Protein AF-A0AAD2AF13-F1 (afdb_monomer_lite)

Foldseek 3Di:
DDPVPVPPDDPDDDPPVVVVVVLVVQLVVVLVVLLVVQQCQVVVCVVPVCSLLVLLLVVLVCCVVVSDAPLSVLVSNQCHHVHRNVCLQVLSLLNSPLSSLVNCCVPPNDVVSVVSVVPNPDDLVSSHRPPDPDDGSNNVPD

pLDDT: mean 87.23, std 13.78, range [44.34, 98.5]

Radius of gyration: 20.54 Å; chains: 1; bounding box: 42×76×38 Å

InterPro domains:
  IPR016024 Armadillo-type fold [SSF48371] (34-134)

Structure (mmCIF, N/CA/C/O backbone):
data_AF-A0AAD2AF13-F1
#
_entry.id   AF-A0AAD2AF13-F1
#
loop_
_atom_site.group_PDB
_atom_site.id
_atom_site.type_symbol
_atom_site.label_atom_id
_atom_site.label_alt_id
_atom_site.label_comp_id
_atom_site.label_asym_id
_atom_site.label_entity_id
_atom_site.label_seq_id
_atom_site.pdbx_PDB_ins_code
_atom_site.Cartn_x
_atom_site.Cartn_y
_atom_site.Cartn_z
_atom_site.occupancy
_atom_site.B_iso_or_equiv
_atom_site.auth_seq_id
_atom_site.auth_comp_id
_atom_site.auth_asym_id
_atom_site.auth_atom_id
_atom_site.pdbx_PDB_model_num
ATOM 1 N N . MET A 1 1 ? -19.837 57.941 22.546 1.00 44.34 1 MET A N 1
ATOM 2 C CA . MET A 1 1 ? -19.858 56.518 22.159 1.00 44.34 1 MET A CA 1
ATOM 3 C C . MET A 1 1 ? -20.993 56.364 21.163 1.00 44.34 1 MET A C 1
ATOM 5 O O . MET A 1 1 ? -22.145 56.476 21.556 1.00 44.34 1 MET A O 1
ATOM 9 N N . THR A 1 2 ? -20.678 56.347 19.870 1.00 46.25 2 THR A N 1
ATOM 10 C CA . THR A 1 2 ? -21.664 56.420 18.782 1.00 46.25 2 THR A CA 1
ATOM 11 C C . THR A 1 2 ? -22.098 55.019 18.356 1.00 46.25 2 THR A C 1
ATOM 13 O O . THR A 1 2 ? -21.292 54.096 18.320 1.00 46.25 2 THR A O 1
ATOM 16 N N . GLU A 1 3 ? -23.371 54.882 17.983 1.00 47.09 3 GLU A N 1
ATOM 17 C CA . GLU A 1 3 ? -24.066 53.662 17.526 1.00 47.09 3 GLU A CA 1
ATOM 18 C C . GLU A 1 3 ? -23.383 52.895 16.364 1.00 47.09 3 GLU A C 1
ATOM 20 O O . GLU A 1 3 ? -23.856 51.839 15.963 1.00 47.09 3 GLU A O 1
ATOM 25 N N . ARG A 1 4 ? -22.272 53.398 15.805 1.00 52.06 4 ARG A N 1
ATOM 26 C CA . ARG A 1 4 ? -21.591 52.850 14.616 1.00 52.06 4 ARG A CA 1
ATOM 27 C C . ARG A 1 4 ? -20.555 51.759 14.907 1.00 52.06 4 ARG A C 1
ATOM 29 O O . ARG A 1 4 ? -19.961 51.229 13.972 1.00 52.06 4 ARG A O 1
ATOM 36 N N . GLU A 1 5 ? -20.328 51.412 16.171 1.00 49.75 5 GLU A N 1
ATOM 37 C CA . GLU A 1 5 ? -19.350 50.379 16.556 1.00 49.75 5 GLU A CA 1
ATOM 38 C C . GLU A 1 5 ? -19.989 49.046 16.982 1.00 49.75 5 GLU A C 1
ATOM 40 O O . GLU A 1 5 ? -19.270 48.086 17.241 1.00 49.75 5 GLU A O 1
ATOM 45 N N . ARG A 1 6 ? -21.327 48.931 16.981 1.00 47.84 6 ARG A N 1
ATOM 46 C CA . ARG A 1 6 ? -22.036 47.687 17.348 1.00 47.84 6 ARG A CA 1
ATOM 47 C C . ARG A 1 6 ? -22.306 46.707 16.200 1.00 47.84 6 ARG A C 1
ATOM 49 O O . ARG A 1 6 ? -22.845 45.639 16.455 1.00 47.84 6 ARG A O 1
ATOM 56 N N . GLU A 1 7 ? -21.905 47.010 14.966 1.00 50.47 7 GLU A N 1
ATOM 57 C CA . GLU A 1 7 ? -22.132 46.112 13.814 1.00 50.47 7 GLU A CA 1
ATOM 58 C C . GLU A 1 7 ? -20.888 45.329 13.365 1.00 50.47 7 GLU A C 1
ATOM 60 O O . GLU A 1 7 ? -20.943 44.588 12.386 1.00 50.47 7 GLU A O 1
ATOM 65 N N . ARG A 1 8 ? -19.751 45.440 14.070 1.00 53.75 8 ARG A N 1
ATOM 66 C CA . ARG A 1 8 ? -18.481 44.824 13.638 1.00 53.75 8 ARG A CA 1
ATOM 67 C C . ARG A 1 8 ? -18.039 43.591 14.428 1.00 53.75 8 ARG A C 1
ATOM 69 O O . ARG A 1 8 ? -16.852 43.281 14.474 1.00 53.75 8 ARG A O 1
ATOM 76 N N . SER A 1 9 ? -18.983 42.864 15.014 1.00 51.88 9 SER A N 1
ATOM 77 C CA . SER A 1 9 ? -18.717 41.556 15.626 1.00 51.88 9 SER A CA 1
ATOM 78 C C . SER A 1 9 ? -19.924 40.640 15.457 1.00 51.88 9 SER A C 1
ATOM 80 O O . SER A 1 9 ? -20.592 40.270 16.414 1.00 51.88 9 SER A O 1
ATOM 82 N N . VAL A 1 10 ? -20.230 40.301 14.207 1.00 54.97 10 VAL A N 1
ATOM 83 C CA . VAL A 1 10 ? -20.921 39.044 13.920 1.00 54.97 10 VAL A CA 1
ATOM 84 C C . VAL A 1 10 ? -19.832 38.106 13.434 1.00 54.97 10 VAL A C 1
ATOM 86 O O . VAL A 1 10 ? -19.394 38.215 12.287 1.00 54.97 10 VAL A O 1
ATOM 89 N N . ASP A 1 11 ? -19.358 37.237 14.324 1.00 59.03 11 ASP A N 1
ATOM 90 C CA . ASP A 1 11 ? -18.569 36.069 13.947 1.00 59.03 11 ASP A CA 1
ATOM 91 C C . ASP A 1 11 ? -19.417 35.254 12.968 1.00 59.03 11 ASP A C 1
ATOM 93 O O . ASP A 1 11 ? -20.318 34.506 13.352 1.00 59.03 11 ASP A O 1
ATOM 97 N N . LYS A 1 12 ? -19.203 35.477 11.667 1.00 63.75 12 LYS A N 1
ATOM 98 C CA . LYS A 1 12 ? -19.814 34.654 10.628 1.00 63.75 12 LYS A CA 1
ATOM 99 C C . LYS A 1 12 ? -19.319 33.236 10.865 1.00 63.75 12 LYS A C 1
ATOM 101 O O . LYS A 1 12 ? -18.116 32.993 10.797 1.00 63.75 12 LYS A O 1
ATOM 106 N N . ALA A 1 13 ? -20.249 32.329 11.155 1.00 56.78 13 ALA A N 1
ATOM 107 C CA . ALA A 1 13 ? -19.946 30.911 11.245 1.00 56.78 13 ALA A CA 1
ATOM 108 C C . ALA A 1 13 ? -19.154 30.482 9.992 1.00 56.78 13 ALA A C 1
ATOM 110 O O . ALA A 1 13 ? -19.483 30.952 8.895 1.00 56.78 13 ALA A O 1
ATOM 111 N N . PRO A 1 14 ? -18.107 29.650 10.141 1.00 65.88 14 PRO A N 1
ATOM 112 C CA . PRO A 1 14 ? -17.303 29.214 9.009 1.00 65.88 14 PRO A CA 1
ATOM 113 C C . PRO A 1 14 ? -18.191 28.585 7.933 1.00 65.88 14 PRO A C 1
ATOM 115 O O . PRO A 1 14 ? -19.125 27.835 8.227 1.00 65.88 14 PRO A O 1
ATOM 118 N N . ASP A 1 15 ? -17.913 28.930 6.675 1.00 80.00 15 ASP A N 1
ATOM 119 C CA . ASP A 1 15 ? -18.577 28.315 5.532 1.00 80.00 15 ASP A CA 1
ATOM 120 C C . ASP A 1 15 ? -18.050 26.888 5.355 1.00 80.00 15 ASP A C 1
ATOM 122 O O . ASP A 1 15 ? -17.079 26.620 4.640 1.00 80.00 15 ASP A O 1
ATOM 126 N N . TRP A 1 16 ? -18.728 25.963 6.029 1.00 69.06 16 TRP A N 1
ATOM 127 C CA . TRP A 1 16 ? -18.432 24.538 5.996 1.00 69.06 16 TRP A CA 1
ATOM 128 C C . TRP A 1 16 ? -18.489 23.944 4.581 1.00 69.06 16 TRP A C 1
ATOM 130 O O . TRP A 1 16 ? -17.838 22.931 4.322 1.00 69.06 16 TRP A O 1
ATOM 140 N N . SER A 1 17 ? -19.223 24.561 3.645 1.00 73.19 17 SER A N 1
ATOM 141 C CA . SER A 1 17 ? -19.327 24.074 2.264 1.00 73.19 17 SER A CA 1
ATOM 142 C C . SER A 1 17 ? -18.049 24.338 1.462 1.00 73.19 17 SER A C 1
ATOM 144 O O . SER A 1 17 ? -17.562 23.457 0.743 1.00 73.19 17 SER A O 1
ATOM 146 N N . TYR A 1 18 ? -17.447 25.515 1.650 1.00 71.06 18 TYR A N 1
ATOM 147 C CA . TYR A 1 18 ? -16.169 25.878 1.052 1.00 71.06 18 TYR A CA 1
ATOM 148 C C . TYR A 1 18 ? -15.016 25.060 1.637 1.00 71.06 18 TYR A C 1
ATOM 150 O O . TYR A 1 18 ? -14.178 24.544 0.893 1.00 71.06 18 TYR A O 1
ATOM 158 N N . GLU A 1 19 ? -14.984 24.893 2.961 1.00 65.19 19 GLU A N 1
ATOM 159 C CA . GLU A 1 19 ? -13.950 24.095 3.619 1.00 65.19 19 GLU A CA 1
ATOM 160 C C . GLU A 1 19 ? -14.036 22.622 3.210 1.00 65.19 19 GLU A C 1
ATOM 162 O O . GLU A 1 19 ? -13.020 22.050 2.819 1.00 65.19 19 GLU A O 1
ATOM 167 N N . SER A 1 20 ? -15.235 22.030 3.188 1.00 66.75 20 SER A N 1
ATOM 168 C CA . SER A 1 20 ? -15.440 20.651 2.721 1.00 66.75 20 SER A CA 1
ATOM 169 C C . SER A 1 20 ? -15.010 20.457 1.259 1.00 66.75 20 SER A C 1
ATOM 171 O O . SER A 1 20 ? -14.304 19.499 0.941 1.00 66.75 20 SER A O 1
ATOM 173 N N . SER A 1 21 ? -15.341 21.402 0.371 1.00 70.56 21 SER A N 1
ATOM 174 C CA . SER A 1 21 ? -14.920 21.362 -1.040 1.00 70.56 21 SER A CA 1
ATOM 175 C C . SER A 1 21 ? -13.399 21.458 -1.191 1.00 70.56 21 SER A C 1
ATOM 177 O O . SER A 1 21 ? -12.788 20.681 -1.923 1.00 70.56 21 SER A O 1
ATOM 179 N N . ARG A 1 22 ? -12.761 22.355 -0.430 1.00 71.00 22 ARG A N 1
ATOM 180 C CA . ARG A 1 22 ? -11.302 22.511 -0.401 1.00 71.00 22 ARG A CA 1
ATOM 181 C C . ARG A 1 22 ? -10.599 21.253 0.125 1.00 71.00 22 ARG A C 1
ATOM 183 O O . ARG A 1 22 ? -9.530 20.908 -0.381 1.00 71.00 22 ARG A O 1
ATOM 190 N N . TRP A 1 23 ? -11.167 20.578 1.126 1.00 62.25 23 TRP A N 1
ATOM 191 C CA . TRP A 1 23 ? -10.665 19.291 1.619 1.00 62.25 23 TRP A CA 1
ATOM 192 C C . TRP A 1 23 ? -10.753 18.207 0.541 1.00 62.25 23 TRP A C 1
ATOM 194 O O . TRP A 1 23 ? -9.752 17.543 0.275 1.00 62.25 23 TRP A O 1
ATOM 204 N N . ASN A 1 24 ? -11.887 18.106 -0.155 1.00 72.81 24 ASN A N 1
ATOM 205 C CA . ASN A 1 24 ? -12.066 17.149 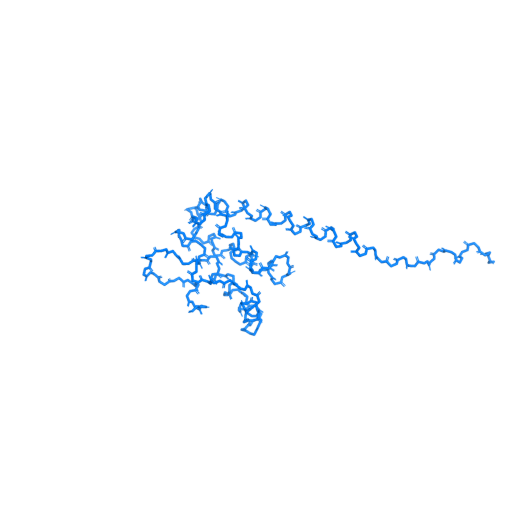-1.251 1.00 72.81 24 ASN A CA 1
ATOM 206 C C . ASN A 1 24 ? -11.055 17.360 -2.392 1.00 72.81 24 ASN A C 1
ATOM 208 O O . ASN A 1 24 ? -10.492 16.391 -2.906 1.00 72.81 24 ASN A O 1
ATOM 212 N N . ASP A 1 25 ? -10.772 18.610 -2.763 1.00 76.38 25 ASP A N 1
ATOM 213 C CA . ASP A 1 25 ? -9.787 18.922 -3.804 1.00 76.38 25 ASP A CA 1
ATOM 214 C C . ASP A 1 25 ? -8.351 18.612 -3.363 1.00 76.38 25 ASP A C 1
ATOM 216 O O . ASP A 1 25 ? -7.563 18.060 -4.139 1.00 76.38 25 ASP A O 1
ATOM 220 N N . LYS A 1 26 ? -8.003 18.894 -2.099 1.00 71.44 26 LYS A N 1
ATOM 221 C CA . LYS A 1 26 ? -6.689 18.535 -1.547 1.00 71.44 26 LYS A CA 1
ATOM 222 C C . LYS A 1 26 ? -6.486 17.024 -1.521 1.00 71.44 26 LYS A C 1
ATOM 224 O O . LYS A 1 26 ? -5.452 16.567 -2.009 1.00 71.44 26 LYS A O 1
ATOM 229 N N . SER A 1 27 ? -7.458 16.255 -1.035 1.00 69.38 27 SER A N 1
ATOM 230 C CA . SER A 1 27 ? -7.375 14.790 -1.010 1.00 69.38 27 SER A CA 1
ATOM 231 C C . SER A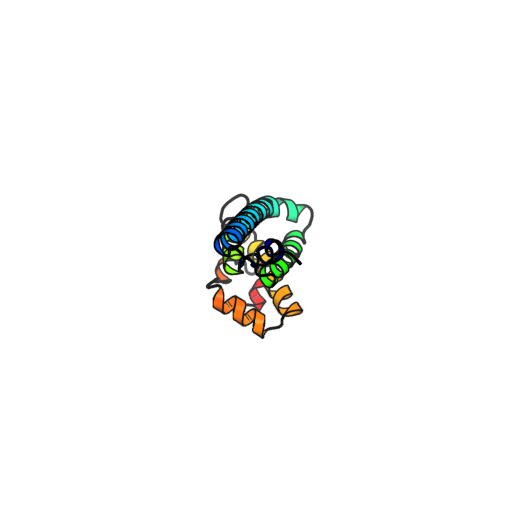 1 27 ? -7.275 14.202 -2.421 1.00 69.38 27 SER A C 1
ATOM 233 O O . SER A 1 27 ? -6.442 13.330 -2.659 1.00 69.38 27 SER A O 1
ATOM 235 N N . ARG A 1 28 ? -8.008 14.748 -3.405 1.00 76.38 28 ARG A N 1
ATOM 236 C CA . ARG A 1 28 ? -7.857 14.364 -4.823 1.00 76.38 28 ARG A CA 1
ATOM 237 C C . ARG A 1 28 ? -6.468 14.667 -5.379 1.00 76.38 28 ARG A C 1
ATOM 239 O O . ARG A 1 28 ? -5.896 13.840 -6.088 1.00 76.38 28 ARG A O 1
ATOM 246 N N . SER A 1 29 ? -5.914 15.834 -5.050 1.00 82.88 29 SER A N 1
ATOM 247 C CA . SER A 1 29 ? -4.564 16.208 -5.478 1.00 82.88 29 SER A CA 1
ATOM 248 C C . SER A 1 29 ? -3.499 15.292 -4.867 1.00 82.88 29 SER A C 1
ATOM 250 O O . SER A 1 29 ? -2.565 14.889 -5.557 1.00 82.88 29 SER A O 1
ATOM 252 N N . ALA A 1 30 ? -3.665 14.902 -3.600 1.00 83.38 30 ALA A N 1
ATOM 253 C CA . ALA A 1 30 ? -2.782 13.965 -2.923 1.00 83.38 30 ALA A CA 1
ATOM 254 C C . ALA A 1 30 ? -2.870 12.574 -3.563 1.00 83.38 30 ALA A C 1
ATOM 256 O O . ALA A 1 30 ? -1.838 12.010 -3.921 1.00 83.38 30 ALA A O 1
ATOM 257 N N . TYR A 1 31 ? -4.087 12.075 -3.807 1.00 87.25 31 TYR A N 1
ATOM 258 C CA . TYR A 1 31 ? -4.325 10.795 -4.477 1.00 87.25 31 TYR A CA 1
ATOM 259 C C . TYR A 1 31 ? -3.568 10.705 -5.806 1.00 87.25 31 TYR A C 1
ATOM 261 O O . TYR A 1 31 ? -2.820 9.754 -6.024 1.00 87.25 31 TYR A O 1
ATOM 269 N N . GLN A 1 32 ? -3.686 11.718 -6.674 1.00 88.38 32 GLN A N 1
ATOM 270 C CA . GLN A 1 32 ? -2.990 11.668 -7.961 1.00 88.38 32 GLN A CA 1
ATOM 271 C C . GLN A 1 32 ? -1.469 11.730 -7.842 1.00 88.38 32 GLN A C 1
ATOM 273 O O . GLN A 1 32 ? -0.753 11.051 -8.575 1.00 88.38 32 GLN A O 1
ATOM 278 N N . ARG A 1 33 ? -0.955 12.515 -6.895 1.00 90.50 33 ARG A N 1
ATOM 279 C CA . ARG A 1 33 ? 0.490 12.581 -6.656 1.00 90.50 33 ARG A CA 1
ATOM 280 C C . ARG A 1 33 ? 1.030 11.248 -6.153 1.00 90.50 33 ARG A C 1
ATOM 282 O O . ARG A 1 33 ? 2.088 10.830 -6.606 1.00 90.50 33 ARG A O 1
ATOM 289 N N . PHE A 1 34 ? 0.301 10.554 -5.281 1.00 93.25 34 PHE A N 1
ATOM 290 C CA . PHE A 1 34 ? 0.698 9.219 -4.833 1.00 93.25 34 PHE A CA 1
ATOM 291 C C . PHE A 1 34 ? 0.597 8.177 -5.935 1.00 93.25 34 PHE A C 1
ATOM 293 O O . PHE A 1 34 ? 1.471 7.320 -6.022 1.00 93.25 34 PHE A O 1
ATOM 300 N N . LYS A 1 35 ? -0.403 8.282 -6.815 1.00 91.94 35 LYS A N 1
ATOM 301 C CA . LYS A 1 35 ? -0.477 7.425 -7.998 1.00 91.94 35 LYS A CA 1
ATOM 302 C C . LYS A 1 35 ? 0.784 7.559 -8.858 1.00 91.94 35 LYS A C 1
ATOM 304 O O . LYS A 1 35 ? 1.362 6.545 -9.220 1.00 91.94 35 LYS A O 1
ATOM 309 N N . TYR A 1 36 ? 1.251 8.784 -9.100 1.00 91.75 36 TYR A N 1
ATOM 310 C CA . TYR A 1 36 ? 2.511 9.030 -9.812 1.00 91.75 36 TYR A CA 1
ATOM 311 C C . TYR A 1 36 ? 3.752 8.527 -9.050 1.00 91.75 36 TYR A C 1
ATOM 313 O O . TYR A 1 36 ? 4.676 7.993 -9.643 1.00 91.75 36 TYR A O 1
ATOM 321 N N . VAL A 1 37 ? 3.797 8.646 -7.720 1.00 93.94 37 VAL A N 1
ATOM 322 C CA . VAL A 1 37 ? 4.907 8.060 -6.938 1.00 93.94 37 VAL A CA 1
ATOM 323 C C . VAL A 1 37 ? 4.946 6.534 -7.085 1.00 93.94 37 VAL A C 1
ATOM 325 O O . VAL A 1 37 ? 6.019 5.944 -7.160 1.00 93.94 37 VAL A O 1
ATOM 328 N N . LEU A 1 38 ? 3.782 5.886 -7.150 1.00 94.94 38 LEU A N 1
ATOM 329 C CA . LEU A 1 38 ? 3.690 4.439 -7.329 1.00 94.94 38 LEU A CA 1
ATOM 330 C C . LEU A 1 38 ? 4.105 3.987 -8.734 1.00 94.94 38 LEU A C 1
ATOM 332 O O . LEU A 1 38 ? 4.624 2.883 -8.853 1.00 94.94 38 LEU A O 1
ATOM 336 N N . THR A 1 39 ? 3.934 4.814 -9.776 1.00 93.50 39 THR A N 1
ATOM 337 C CA . THR A 1 39 ? 4.400 4.469 -11.135 1.00 93.50 39 THR A CA 1
ATOM 338 C C . THR A 1 39 ? 5.917 4.344 -11.212 1.00 93.50 39 THR A C 1
ATOM 340 O O . THR A 1 39 ? 6.407 3.557 -12.000 1.00 93.50 39 THR A O 1
ATOM 343 N N . THR A 1 40 ? 6.660 5.072 -10.375 1.00 93.69 40 THR A N 1
ATOM 344 C CA . THR A 1 40 ? 8.132 5.037 -10.366 1.00 93.69 40 THR A CA 1
ATOM 345 C C . THR A 1 40 ? 8.706 4.060 -9.339 1.00 93.69 40 THR A C 1
ATOM 347 O O . THR A 1 40 ? 9.914 4.045 -9.119 1.00 93.69 40 THR A O 1
ATOM 350 N N . LEU A 1 41 ? 7.859 3.318 -8.614 1.00 94.94 41 LEU A N 1
ATOM 351 C CA . LEU A 1 41 ? 8.322 2.490 -7.500 1.00 94.94 41 LEU A CA 1
ATOM 352 C C . LEU A 1 41 ? 9.166 1.303 -7.975 1.00 94.94 41 LEU A C 1
ATOM 354 O O . LEU A 1 41 ? 10.111 0.943 -7.279 1.00 94.94 41 LEU A O 1
ATOM 358 N N . ASP A 1 42 ? 8.831 0.721 -9.125 1.00 89.62 42 ASP A N 1
ATOM 359 C CA . ASP A 1 42 ? 9.560 -0.419 -9.685 1.00 89.62 42 ASP A CA 1
ATOM 360 C C . ASP A 1 42 ? 11.015 -0.061 -10.022 1.00 89.62 42 ASP A C 1
ATOM 362 O O . ASP A 1 42 ? 11.956 -0.675 -9.526 1.00 89.62 42 ASP A O 1
ATOM 366 N N . ASP A 1 43 ? 11.219 1.047 -10.733 1.00 92.25 43 ASP A N 1
ATOM 367 C CA . ASP A 1 43 ? 12.561 1.579 -10.973 1.00 92.25 43 ASP A CA 1
ATOM 368 C C . ASP A 1 43 ? 13.277 1.933 -9.664 1.00 92.25 43 ASP A C 1
ATOM 370 O O . ASP A 1 43 ? 14.442 1.589 -9.458 1.00 92.25 43 ASP A O 1
ATOM 374 N N . ALA A 1 44 ? 12.569 2.582 -8.733 1.00 94.25 44 ALA A N 1
ATOM 375 C CA . ALA A 1 44 ? 13.164 3.044 -7.486 1.00 94.25 44 ALA A CA 1
ATOM 376 C C . ALA A 1 44 ? 13.684 1.900 -6.602 1.00 94.25 44 ALA A C 1
ATOM 378 O O . ALA A 1 44 ? 14.646 2.107 -5.859 1.00 94.25 44 ALA A O 1
ATOM 379 N N . VAL A 1 45 ? 13.080 0.705 -6.649 1.00 94.44 45 VAL A N 1
ATOM 380 C CA . VAL A 1 45 ? 13.573 -0.438 -5.861 1.00 94.44 45 VAL A CA 1
ATOM 381 C C . VAL A 1 45 ? 14.863 -1.033 -6.421 1.00 94.44 45 VAL A C 1
ATOM 383 O O . VAL A 1 45 ? 15.625 -1.613 -5.646 1.00 94.44 45 VAL A O 1
ATOM 386 N N . ASN A 1 46 ? 15.150 -0.842 -7.713 1.00 93.69 46 ASN A N 1
ATOM 387 C CA . ASN A 1 46 ? 16.419 -1.256 -8.313 1.00 93.69 46 ASN A CA 1
ATOM 388 C C . ASN A 1 46 ? 17.593 -0.435 -7.759 1.00 93.69 46 ASN A C 1
ATOM 390 O O . ASN A 1 46 ? 18.644 -0.994 -7.442 1.00 93.69 46 ASN A O 1
ATOM 394 N N . ASP A 1 47 ? 17.392 0.871 -7.564 1.00 96.31 47 ASP A N 1
ATOM 395 C CA . ASP A 1 47 ? 18.396 1.763 -6.972 1.00 96.31 47 ASP A CA 1
ATOM 396 C C . ASP A 1 47 ? 18.419 1.688 -5.437 1.00 96.31 47 ASP A C 1
ATOM 398 O O . ASP A 1 47 ? 19.470 1.780 -4.796 1.00 96.31 47 ASP A O 1
ATOM 402 N N . ALA A 1 48 ? 17.246 1.525 -4.827 1.00 96.31 48 ALA A N 1
ATOM 403 C CA . ALA A 1 48 ? 17.059 1.507 -3.386 1.00 96.31 48 ALA A CA 1
ATOM 404 C C . ALA A 1 48 ? 16.149 0.334 -2.982 1.00 96.31 48 ALA A C 1
ATOM 406 O O . ALA A 1 48 ? 14.940 0.518 -2.834 1.00 96.31 48 ALA A O 1
ATOM 407 N N . PRO A 1 49 ? 16.710 -0.850 -2.660 1.00 93.31 49 PRO A N 1
ATOM 408 C CA . PRO A 1 49 ? 15.935 -2.062 -2.352 1.00 93.31 49 PRO A CA 1
ATOM 409 C C . PRO A 1 49 ? 14.899 -1.923 -1.224 1.00 93.31 49 PRO A C 1
ATOM 411 O O . PRO A 1 49 ? 13.992 -2.740 -1.094 1.00 93.31 49 PRO A O 1
ATOM 414 N N . ARG A 1 50 ? 15.022 -0.889 -0.382 1.00 96.06 50 ARG A N 1
ATOM 415 C CA . ARG A 1 50 ? 14.097 -0.584 0.721 1.00 96.06 50 ARG A CA 1
ATOM 416 C C . ARG A 1 50 ? 13.037 0.468 0.372 1.00 96.06 50 ARG A C 1
ATOM 418 O O . ARG A 1 50 ? 12.271 0.854 1.252 1.00 96.06 50 ARG A O 1
ATOM 425 N N . ALA A 1 51 ? 12.972 0.955 -0.868 1.00 97.19 51 ALA A N 1
ATOM 426 C CA . ALA A 1 51 ? 12.051 2.021 -1.266 1.00 97.19 51 ALA A CA 1
ATOM 427 C C . ALA A 1 51 ? 10.586 1.670 -0.957 1.00 97.19 51 ALA A C 1
ATOM 429 O O . ALA A 1 51 ? 9.874 2.489 -0.377 1.00 97.19 51 ALA A O 1
ATOM 430 N N . ALA A 1 52 ? 10.166 0.430 -1.230 1.00 96.94 52 ALA A N 1
ATOM 431 C CA . ALA A 1 52 ? 8.824 -0.060 -0.906 1.00 96.94 52 ALA A CA 1
ATOM 432 C C . ALA A 1 52 ? 8.513 -0.004 0.604 1.00 96.94 52 ALA A C 1
ATOM 434 O O . ALA A 1 52 ? 7.446 0.458 1.010 1.00 96.94 52 ALA A O 1
ATOM 435 N N . GLU A 1 53 ? 9.466 -0.398 1.455 1.00 97.44 53 GLU A N 1
ATOM 436 C CA . GLU A 1 53 ? 9.331 -0.292 2.913 1.00 97.44 53 GLU A CA 1
ATOM 437 C C . GLU A 1 53 ? 9.147 1.170 3.347 1.00 97.44 53 GLU A C 1
ATOM 439 O O . GLU A 1 53 ? 8.227 1.487 4.102 1.00 97.44 53 GLU A O 1
ATOM 444 N N . PHE A 1 54 ? 10.008 2.075 2.874 1.00 97.31 54 PHE A N 1
ATOM 445 C CA . PHE A 1 54 ? 9.927 3.487 3.250 1.00 97.31 54 PHE A CA 1
ATOM 446 C C . PHE A 1 54 ? 8.646 4.150 2.746 1.00 97.31 54 PHE A C 1
ATOM 448 O O . PHE A 1 54 ? 8.029 4.918 3.486 1.00 97.31 54 PHE A O 1
ATOM 455 N N . LEU A 1 55 ? 8.198 3.812 1.536 1.00 97.38 55 LEU A N 1
ATOM 456 C CA . LEU A 1 55 ? 6.926 4.295 1.014 1.00 97.38 55 LEU A CA 1
ATOM 457 C C . LEU A 1 55 ? 5.750 3.820 1.877 1.00 97.38 55 LEU A C 1
ATOM 459 O O . LEU A 1 55 ? 4.859 4.610 2.189 1.00 97.38 55 LEU A O 1
ATOM 463 N N . GLY A 1 56 ? 5.771 2.569 2.342 1.00 98.00 56 GLY A N 1
ATOM 464 C CA . GLY A 1 56 ? 4.749 2.074 3.261 1.00 98.00 56 GLY A CA 1
ATOM 465 C C . GLY A 1 56 ? 4.725 2.821 4.600 1.00 98.00 56 GLY A C 1
ATOM 466 O O . GLY A 1 56 ? 3.651 3.120 5.117 1.00 98.00 56 GLY A O 1
ATOM 467 N N . ARG A 1 57 ? 5.883 3.230 5.135 1.00 98.31 57 ARG A N 1
ATOM 468 C CA . ARG A 1 57 ? 5.939 4.088 6.338 1.00 98.31 57 ARG A CA 1
ATOM 469 C C . ARG A 1 57 ? 5.312 5.461 6.101 1.00 98.31 57 ARG A C 1
ATOM 471 O O . ARG A 1 57 ? 4.595 5.964 6.959 1.00 98.31 57 ARG A O 1
ATOM 478 N N . ILE A 1 58 ? 5.550 6.055 4.931 1.00 97.06 58 ILE A N 1
ATOM 479 C CA . ILE A 1 58 ? 4.936 7.333 4.546 1.00 97.06 58 ILE A CA 1
ATOM 480 C C . ILE A 1 58 ? 3.412 7.182 4.460 1.00 97.06 58 ILE A C 1
ATOM 482 O O . ILE A 1 58 ? 2.683 7.991 5.033 1.00 97.06 58 ILE A O 1
ATOM 486 N N . PHE A 1 59 ? 2.918 6.121 3.815 1.00 97.62 59 PHE A N 1
ATOM 487 C CA . PHE A 1 59 ? 1.481 5.847 3.758 1.00 97.62 59 PHE A CA 1
ATOM 488 C C . PHE A 1 59 ? 0.863 5.603 5.134 1.00 97.62 59 PHE A C 1
ATOM 490 O O . PHE A 1 59 ? -0.247 6.073 5.372 1.00 97.62 59 PHE A O 1
ATOM 497 N N . ALA A 1 60 ? 1.566 4.943 6.058 1.00 97.94 60 ALA A N 1
ATOM 498 C CA . ALA A 1 60 ? 1.084 4.782 7.427 1.00 97.94 60 ALA A CA 1
ATOM 499 C C . ALA A 1 60 ? 0.807 6.137 8.095 1.00 97.94 60 ALA A C 1
ATOM 501 O O . ALA A 1 60 ? -0.268 6.321 8.658 1.00 97.94 60 ALA A O 1
ATOM 502 N N . ILE A 1 61 ? 1.727 7.102 7.972 1.00 96.62 61 ILE A N 1
ATOM 503 C CA . ILE A 1 61 ? 1.541 8.462 8.506 1.00 96.62 61 ILE A CA 1
ATOM 504 C C . ILE A 1 61 ? 0.303 9.115 7.876 1.00 96.62 61 ILE A C 1
ATOM 506 O O . ILE A 1 61 ? -0.562 9.615 8.584 1.00 96.62 61 ILE A O 1
ATOM 510 N N . ILE A 1 62 ? 0.170 9.047 6.551 1.00 94.06 62 ILE A N 1
ATOM 511 C CA . ILE A 1 62 ? -0.959 9.634 5.804 1.00 94.06 62 ILE A CA 1
ATOM 512 C C . ILE A 1 62 ? -2.308 9.042 6.247 1.00 94.06 62 ILE A C 1
ATOM 514 O O . ILE A 1 62 ? -3.290 9.778 6.369 1.00 94.06 62 ILE A O 1
ATOM 518 N N . ILE A 1 63 ? -2.357 7.729 6.493 1.00 94.81 63 ILE A N 1
ATOM 519 C CA . ILE A 1 63 ? -3.555 7.032 6.977 1.00 94.81 63 ILE A CA 1
ATOM 520 C C . ILE A 1 63 ? -3.883 7.451 8.412 1.00 94.81 63 ILE A C 1
ATOM 522 O O . ILE A 1 63 ? -5.043 7.727 8.711 1.00 94.81 63 ILE A O 1
ATOM 526 N N . MET A 1 64 ? -2.883 7.524 9.296 1.00 94.44 64 MET A N 1
ATOM 527 C CA . MET A 1 64 ? -3.076 7.946 10.690 1.00 94.44 64 MET A CA 1
ATOM 528 C C . MET A 1 64 ? -3.568 9.397 10.790 1.00 94.44 64 MET A C 1
ATOM 530 O O . MET A 1 64 ? -4.432 9.694 11.614 1.00 94.44 64 MET A O 1
ATOM 534 N N . GLU A 1 65 ? -3.099 10.268 9.895 1.00 92.50 65 GLU A N 1
ATOM 535 C CA . GLU A 1 65 ? -3.543 11.662 9.761 1.00 92.50 65 GLU A CA 1
ATOM 536 C C . GLU A 1 65 ? -4.887 11.810 9.014 1.00 92.50 65 GLU A C 1
ATOM 538 O O . GLU A 1 65 ? -5.347 12.924 8.768 1.00 92.50 65 GLU A O 1
ATOM 543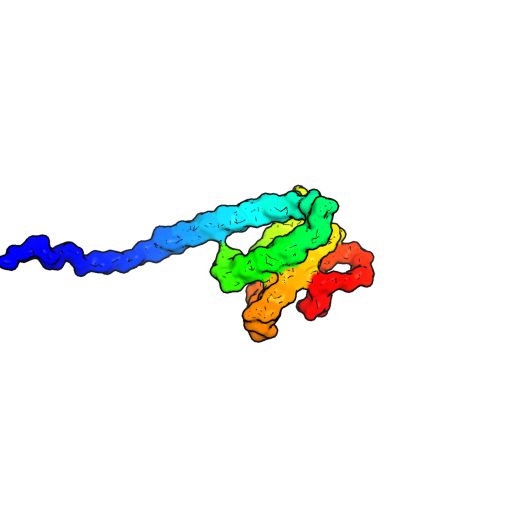 N N . ASN A 1 66 ? -5.549 10.702 8.652 1.00 89.94 66 ASN A N 1
ATOM 544 C CA . ASN A 1 66 ? -6.834 10.666 7.939 1.00 89.94 66 ASN A CA 1
ATOM 545 C C . ASN A 1 66 ? -6.843 11.446 6.608 1.00 89.94 66 ASN A C 1
ATOM 547 O O . ASN A 1 66 ? -7.884 11.944 6.180 1.00 89.94 66 ASN A O 1
ATOM 551 N N . VAL A 1 67 ? -5.693 11.554 5.936 1.00 89.69 67 VAL A N 1
ATOM 552 C CA . VAL A 1 67 ? -5.583 12.252 4.643 1.00 89.69 67 VAL A CA 1
ATOM 553 C C . VAL A 1 67 ? -6.130 11.381 3.507 1.00 89.69 67 VAL A C 1
ATOM 555 O O . VAL A 1 67 ? -6.789 11.892 2.600 1.00 89.69 67 VAL A O 1
ATOM 558 N N . ILE A 1 68 ? -5.847 10.074 3.564 1.00 90.38 68 ILE A N 1
ATOM 559 C CA . ILE A 1 68 ? -6.334 9.030 2.651 1.00 90.38 68 ILE A CA 1
ATOM 560 C C . ILE A 1 68 ? -6.606 7.771 3.484 1.00 90.38 68 ILE A C 1
ATOM 562 O O . ILE A 1 68 ? -5.829 7.434 4.376 1.00 90.38 68 ILE A O 1
ATOM 566 N N . SER A 1 69 ? -7.698 7.063 3.204 1.00 93.38 69 SER A N 1
ATOM 567 C CA . SER A 1 69 ? -8.040 5.817 3.895 1.00 93.38 69 SER A CA 1
ATOM 568 C C . SER A 1 69 ? -7.160 4.638 3.463 1.00 93.38 69 SER A C 1
ATOM 570 O O . SER A 1 69 ? -6.627 4.592 2.354 1.00 93.38 69 SER A O 1
ATOM 572 N N . PHE A 1 70 ? -7.061 3.609 4.310 1.00 95.75 70 PHE A N 1
ATOM 573 C CA . PHE A 1 70 ? -6.326 2.386 3.966 1.00 95.75 70 PHE A CA 1
ATOM 574 C C . PHE A 1 70 ? -6.891 1.682 2.715 1.00 95.75 70 PHE A C 1
ATOM 576 O O . PHE A 1 70 ? -6.135 1.163 1.898 1.00 95.75 70 PHE A O 1
ATOM 583 N N . SER A 1 71 ? -8.215 1.730 2.516 1.00 94.44 71 SER A N 1
ATOM 584 C CA . SER A 1 71 ? -8.874 1.178 1.322 1.00 94.44 71 SER A CA 1
ATOM 585 C C . SER A 1 71 ? -8.460 1.915 0.041 1.00 94.44 71 SER A C 1
ATOM 587 O O . SER A 1 71 ? -8.152 1.294 -0.978 1.00 94.44 71 SER A O 1
ATOM 589 N N . GLU A 1 72 ? -8.386 3.248 0.098 1.00 93.81 72 GLU A N 1
ATOM 590 C CA . GLU A 1 72 ? -7.908 4.070 -1.017 1.00 93.81 72 GLU A CA 1
ATOM 591 C C . GLU A 1 72 ? -6.428 3.825 -1.318 1.00 93.81 72 GLU A C 1
ATOM 593 O O . GLU A 1 72 ? -6.062 3.767 -2.488 1.00 93.81 72 GLU A O 1
ATOM 598 N N . VAL A 1 73 ? -5.589 3.614 -0.297 1.00 95.38 73 VAL A N 1
ATOM 599 C CA . VAL A 1 73 ? -4.185 3.216 -0.499 1.00 95.38 73 VAL A CA 1
ATOM 600 C C . VAL A 1 73 ? -4.091 1.859 -1.196 1.00 95.38 73 VAL A C 1
ATOM 602 O O . VAL A 1 73 ? -3.318 1.710 -2.137 1.00 95.38 73 VAL A O 1
ATOM 605 N N . GLY A 1 74 ? -4.922 0.887 -0.819 1.00 95.38 74 GLY A N 1
ATOM 606 C CA . GLY A 1 74 ? -5.024 -0.380 -1.544 1.00 95.38 74 GLY A CA 1
ATOM 607 C C . GLY A 1 74 ? -5.352 -0.210 -3.021 1.00 95.38 74 GLY A C 1
ATOM 608 O O . GLY A 1 74 ? -4.709 -0.806 -3.884 1.00 95.38 74 GLY A O 1
ATOM 609 N N . ARG A 1 75 ? -6.335 0.643 -3.323 1.00 94.75 75 ARG A N 1
ATOM 610 C CA . ARG A 1 75 ? -6.697 0.968 -4.705 1.00 94.75 75 ARG A CA 1
ATOM 611 C C . ARG A 1 75 ? -5.552 1.661 -5.440 1.00 94.75 75 ARG A C 1
ATOM 613 O O . ARG A 1 75 ? -5.266 1.277 -6.567 1.00 94.75 75 ARG A O 1
ATOM 620 N N . LEU A 1 76 ? -4.877 2.617 -4.801 1.00 94.75 76 LEU A N 1
ATOM 621 C CA . LEU A 1 76 ? -3.696 3.280 -5.353 1.00 94.75 76 LEU A CA 1
ATOM 622 C C . LEU A 1 76 ? -2.599 2.280 -5.698 1.00 94.75 76 LEU A C 1
ATOM 624 O O . LEU A 1 76 ? -2.034 2.377 -6.775 1.00 94.75 76 LEU A O 1
ATOM 628 N N . ILE A 1 77 ? -2.316 1.317 -4.822 1.00 95.44 77 ILE A N 1
ATOM 629 C CA . ILE A 1 77 ? -1.291 0.293 -5.055 1.00 95.44 77 ILE A CA 1
ATOM 630 C C . ILE A 1 77 ? -1.690 -0.633 -6.207 1.00 95.44 77 ILE A C 1
ATOM 632 O O . ILE A 1 77 ? -0.850 -0.976 -7.029 1.00 95.44 77 ILE A O 1
ATOM 636 N N . TYR A 1 78 ? -2.962 -1.027 -6.291 1.00 94.12 78 TYR A N 1
ATOM 637 C CA . TYR A 1 78 ? -3.426 -1.918 -7.354 1.00 94.12 78 TYR A CA 1
ATOM 638 C C . TYR A 1 78 ? -3.521 -1.225 -8.724 1.00 94.12 78 TYR A C 1
ATOM 640 O O . TYR A 1 78 ? -3.214 -1.828 -9.749 1.00 94.12 78 TYR A O 1
ATOM 648 N N . GLU A 1 79 ? -3.965 0.033 -8.759 1.00 91.75 79 GLU A N 1
ATOM 649 C CA . GLU A 1 79 ? -4.075 0.844 -9.981 1.00 91.75 79 GLU A CA 1
ATOM 650 C C . GLU A 1 79 ? -2.786 1.584 -10.353 1.00 91.75 79 GLU A C 1
ATOM 652 O O . GLU A 1 79 ? -2.711 2.165 -11.438 1.00 91.75 79 GLU A O 1
ATOM 657 N N . GLY A 1 80 ? -1.844 1.660 -9.420 1.00 86.75 80 GLY A N 1
ATOM 658 C CA . GLY A 1 80 ? -0.539 2.283 -9.576 1.00 86.75 80 GLY A CA 1
ATOM 659 C C . GLY A 1 80 ? 0.501 1.297 -10.092 1.00 86.75 80 GLY A C 1
ATOM 660 O O . GLY A 1 80 ? 0.206 0.129 -10.343 1.00 86.75 80 GLY A O 1
ATOM 661 N N . GLY A 1 81 ? 1.728 1.793 -10.239 1.00 87.75 81 GLY A N 1
ATOM 662 C CA . GLY A 1 81 ? 2.740 1.128 -11.054 1.00 87.75 81 GLY A CA 1
ATOM 663 C C . GLY A 1 81 ? 2.588 1.494 -12.530 1.00 87.75 81 GLY A C 1
ATOM 664 O O . GLY A 1 81 ? 1.640 2.187 -12.905 1.00 87.75 81 GLY A O 1
ATOM 665 N N . GLU A 1 82 ? 3.542 1.078 -13.357 1.00 87.00 82 GLU A N 1
ATOM 666 C CA . GLU A 1 82 ? 3.493 1.336 -14.802 1.00 87.00 82 GLU A CA 1
ATOM 667 C C . GLU A 1 82 ? 2.226 0.749 -15.435 1.00 87.00 82 GLU A C 1
ATOM 669 O O . GLU A 1 82 ? 1.546 1.406 -16.226 1.00 87.00 82 GLU A O 1
ATOM 674 N N . GLU A 1 83 ? 1.857 -0.457 -14.997 1.00 91.44 83 GLU A N 1
ATOM 675 C CA . GLU A 1 83 ? 0.633 -1.146 -15.385 1.00 91.44 83 GLU A CA 1
ATOM 676 C C . GLU A 1 83 ? -0.194 -1.549 -14.162 1.00 91.44 83 GLU A C 1
ATOM 678 O O . GLU A 1 83 ? 0.322 -1.867 -13.089 1.00 91.44 83 GLU A O 1
ATOM 683 N N . LYS A 1 84 ? -1.518 -1.585 -14.323 1.00 92.94 84 LYS A N 1
ATOM 684 C CA . LYS A 1 84 ? -2.424 -2.018 -13.256 1.00 92.94 84 LYS A CA 1
ATOM 685 C C . LYS A 1 84 ? -2.079 -3.446 -12.820 1.00 92.94 84 LYS A C 1
ATOM 687 O O . LYS A 1 84 ? -2.139 -4.366 -13.626 1.00 92.94 84 LYS A O 1
ATOM 692 N N . GLY A 1 85 ? -1.819 -3.632 -11.529 1.00 94.44 85 GLY A N 1
ATOM 693 C CA . GLY A 1 85 ? -1.486 -4.929 -10.942 1.00 94.44 85 GLY A CA 1
ATOM 694 C C . GLY A 1 85 ? 0.001 -5.290 -10.974 1.00 94.44 85 GLY A C 1
ATOM 695 O O . GLY A 1 85 ? 0.382 -6.201 -10.241 1.00 94.44 85 GLY A O 1
ATOM 696 N N . CYS A 1 86 ? 0.858 -4.556 -11.696 1.00 94.69 86 CYS A N 1
ATOM 697 C CA . CYS A 1 86 ? 2.284 -4.901 -11.789 1.00 94.69 86 CYS A CA 1
ATOM 698 C C . CYS A 1 86 ? 2.965 -4.922 -10.408 1.00 94.69 86 CYS A C 1
ATOM 700 O O . CYS A 1 86 ? 3.721 -5.837 -10.090 1.00 94.69 86 CYS A O 1
ATOM 702 N N . LEU A 1 87 ? 2.622 -3.982 -9.518 1.00 96.06 87 LEU A N 1
ATOM 703 C CA . LEU A 1 87 ? 3.173 -3.942 -8.160 1.00 96.06 87 LEU A CA 1
ATOM 704 C C . LEU A 1 87 ? 2.799 -5.186 -7.338 1.00 96.06 87 LEU A C 1
ATOM 706 O O . LEU A 1 87 ? 3.550 -5.571 -6.441 1.00 96.06 87 LEU A O 1
ATOM 710 N N . VAL A 1 88 ? 1.655 -5.818 -7.624 1.00 96.31 88 VAL A N 1
ATOM 711 C CA . VAL A 1 88 ? 1.255 -7.088 -6.999 1.00 96.31 88 VAL A CA 1
ATOM 712 C C . VAL A 1 88 ? 2.096 -8.227 -7.550 1.00 96.31 88 VAL A C 1
ATOM 714 O O . VAL A 1 88 ? 2.651 -8.993 -6.767 1.00 96.31 88 VAL A O 1
ATOM 717 N N . GLU A 1 89 ? 2.242 -8.309 -8.872 1.00 94.81 89 GLU A N 1
ATOM 718 C CA . GLU A 1 89 ? 3.027 -9.352 -9.543 1.00 94.81 89 GLU A CA 1
ATOM 719 C C . GLU A 1 89 ? 4.488 -9.365 -9.081 1.00 94.81 89 GLU A C 1
ATOM 721 O O . GLU A 1 89 ? 5.051 -10.427 -8.820 1.00 94.81 89 GLU A O 1
ATOM 726 N N . MET A 1 90 ? 5.068 -8.183 -8.874 1.00 92.69 90 MET A N 1
ATOM 727 C CA . MET A 1 90 ? 6.445 -8.011 -8.402 1.00 92.69 90 MET A CA 1
ATOM 728 C C . MET A 1 90 ? 6.603 -8.193 -6.884 1.00 92.69 90 MET A C 1
ATOM 730 O O . MET A 1 90 ? 7.715 -8.175 -6.357 1.00 92.69 90 MET A O 1
ATOM 734 N N . GLY A 1 91 ? 5.501 -8.353 -6.144 1.00 95.06 91 GLY A N 1
ATOM 735 C CA . GLY A 1 91 ? 5.498 -8.467 -4.683 1.00 95.06 91 GLY A CA 1
ATOM 736 C C . GLY A 1 91 ? 5.737 -7.150 -3.935 1.00 95.06 91 GLY A C 1
ATOM 737 O O . GLY A 1 91 ? 5.718 -7.131 -2.703 1.00 95.06 91 GLY A O 1
ATOM 738 N N . LEU A 1 92 ? 5.899 -6.030 -4.645 1.00 96.31 92 LEU A N 1
ATOM 739 C CA . LEU A 1 92 ? 6.077 -4.703 -4.048 1.00 96.31 92 LEU A CA 1
ATOM 740 C C . LEU A 1 92 ? 4.830 -4.250 -3.283 1.00 96.31 92 LEU A C 1
ATOM 742 O O . LEU A 1 92 ? 4.942 -3.623 -2.232 1.00 96.31 92 LEU A O 1
ATOM 746 N N . ALA A 1 93 ? 3.641 -4.621 -3.756 1.00 96.81 93 ALA A N 1
ATOM 747 C CA . ALA A 1 93 ? 2.389 -4.345 -3.064 1.00 96.81 93 ALA A CA 1
ATOM 748 C C . ALA A 1 93 ? 2.350 -4.979 -1.664 1.00 96.81 93 ALA A C 1
ATOM 750 O O . ALA A 1 93 ? 1.977 -4.313 -0.695 1.00 96.81 93 ALA A O 1
ATOM 751 N N . ALA A 1 94 ? 2.786 -6.238 -1.545 1.00 96.44 94 ALA A N 1
ATOM 752 C CA . ALA A 1 94 ? 2.866 -6.941 -0.269 1.00 96.44 94 ALA A CA 1
ATOM 753 C C . ALA A 1 94 ? 3.889 -6.293 0.679 1.00 96.44 94 ALA A C 1
ATOM 755 O O . ALA A 1 94 ? 3.631 -6.167 1.877 1.00 96.44 94 ALA A O 1
ATOM 756 N N . GLU A 1 95 ? 5.024 -5.830 0.151 1.00 96.75 95 GLU A N 1
ATOM 757 C CA . GLU A 1 95 ? 6.034 -5.104 0.930 1.00 96.75 95 GLU A CA 1
ATOM 758 C C . GLU A 1 95 ? 5.515 -3.754 1.451 1.00 96.75 95 GLU A C 1
ATOM 760 O O . GLU A 1 95 ? 5.659 -3.455 2.641 1.00 96.75 95 GLU A O 1
ATOM 765 N N . VAL A 1 96 ? 4.860 -2.958 0.597 1.00 97.94 96 VAL A N 1
ATOM 766 C CA . VAL A 1 96 ? 4.293 -1.652 0.977 1.00 97.94 96 VAL A CA 1
ATOM 767 C C . VAL A 1 96 ? 3.182 -1.825 2.015 1.00 97.94 96 VAL A C 1
ATOM 769 O O . VAL A 1 96 ? 3.241 -1.199 3.076 1.00 97.94 96 VAL A O 1
ATOM 772 N N . LEU A 1 97 ? 2.191 -2.688 1.756 1.00 97.75 97 LEU A N 1
ATOM 773 C CA . LEU A 1 97 ? 1.067 -2.917 2.674 1.00 97.75 97 LEU A CA 1
ATOM 774 C C . LEU A 1 97 ? 1.523 -3.525 3.999 1.00 97.75 97 LEU A C 1
ATOM 776 O O . LEU A 1 97 ? 1.100 -3.060 5.056 1.00 97.75 97 LEU A O 1
ATOM 780 N N . GLY A 1 98 ? 2.428 -4.505 3.964 1.00 97.62 98 GLY A N 1
ATOM 781 C CA . GLY A 1 98 ? 3.010 -5.071 5.178 1.00 97.62 98 GLY A CA 1
ATOM 782 C C . GLY A 1 98 ? 3.706 -3.998 6.014 1.00 97.62 98 GLY A C 1
ATOM 783 O O . GLY A 1 98 ? 3.522 -3.941 7.228 1.00 97.62 98 GLY A O 1
ATOM 784 N N . SER A 1 99 ? 4.432 -3.084 5.364 1.00 98.38 99 SER A N 1
ATOM 785 C CA . SER A 1 99 ? 5.069 -1.968 6.060 1.00 98.38 99 SER A CA 1
ATOM 786 C C . SER A 1 99 ? 4.086 -0.961 6.643 1.00 98.38 99 SER A C 1
ATOM 788 O O . SER A 1 99 ? 4.332 -0.466 7.740 1.00 98.38 99 SER A O 1
ATOM 790 N N . ILE A 1 100 ? 2.982 -0.670 5.951 1.00 98.44 100 ILE A N 1
ATOM 791 C CA . ILE A 1 100 ? 1.921 0.195 6.483 1.00 98.44 100 ILE A CA 1
ATOM 792 C C . ILE A 1 100 ? 1.378 -0.391 7.789 1.00 98.44 100 ILE A C 1
ATOM 794 O O . ILE A 1 100 ? 1.311 0.304 8.802 1.00 98.44 100 ILE A O 1
ATOM 798 N N . LEU A 1 101 ? 1.020 -1.677 7.770 1.00 97.88 101 LEU A N 1
ATOM 799 C CA . LEU A 1 101 ? 0.401 -2.354 8.908 1.00 97.88 101 LEU A CA 1
ATOM 800 C C . LEU A 1 101 ? 1.373 -2.507 10.082 1.00 97.88 101 LEU A C 1
ATOM 802 O O . LEU A 1 101 ? 0.978 -2.275 11.223 1.00 97.88 101 LEU A O 1
ATOM 806 N N . GLU A 1 102 ? 2.646 -2.823 9.824 1.00 98.19 102 GLU A N 1
ATOM 807 C CA . GLU A 1 102 ? 3.685 -2.855 10.862 1.00 98.19 102 GLU A CA 1
A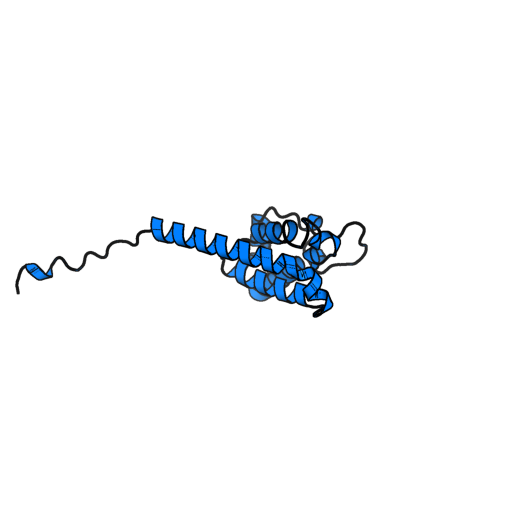TOM 808 C C . GLU A 1 102 ? 3.877 -1.486 11.522 1.00 98.19 102 GLU A C 1
ATOM 810 O O . GLU A 1 102 ? 3.951 -1.409 12.748 1.00 98.19 102 GLU A O 1
ATOM 815 N N . THR A 1 103 ? 3.917 -0.404 10.739 1.00 98.50 103 THR A N 1
ATOM 816 C CA . THR A 1 103 ? 4.062 0.950 11.285 1.00 98.50 103 THR A CA 1
ATOM 817 C C . THR A 1 103 ? 2.833 1.365 12.084 1.00 98.50 103 THR A C 1
ATOM 819 O O . THR A 1 103 ? 2.982 1.785 13.225 1.00 98.50 103 THR A O 1
ATOM 822 N N . ILE A 1 104 ? 1.618 1.177 11.561 1.00 97.69 104 ILE A N 1
ATOM 823 C CA . ILE A 1 104 ? 0.388 1.496 12.306 1.00 97.69 104 ILE A CA 1
ATOM 824 C C . ILE A 1 104 ? 0.316 0.688 13.606 1.00 97.69 104 ILE A C 1
ATOM 826 O O . ILE A 1 104 ? -0.009 1.242 14.654 1.00 97.69 104 ILE A O 1
ATOM 830 N N . LYS A 1 105 ? 0.649 -0.608 13.565 1.00 97.56 105 LYS A N 1
ATOM 831 C CA . LYS A 1 105 ? 0.697 -1.456 14.761 1.00 97.56 105 LYS A CA 1
ATOM 832 C C . LYS A 1 105 ? 1.685 -0.925 15.796 1.00 97.56 105 LYS A C 1
ATOM 834 O O . LYS A 1 105 ? 1.352 -0.889 16.976 1.00 97.56 105 LYS A O 1
ATOM 839 N N . SER A 1 106 ? 2.880 -0.535 15.357 1.00 97.88 106 SER A N 1
ATOM 840 C CA . SER A 1 106 ? 3.942 -0.026 16.229 1.00 97.88 106 SER A CA 1
ATOM 841 C C . SER A 1 106 ? 3.569 1.307 16.880 1.00 97.88 106 SER A C 1
ATOM 843 O O . SER A 1 106 ? 3.806 1.485 18.070 1.00 97.88 106 SER A O 1
ATOM 845 N N . GLU A 1 107 ? 2.978 2.228 16.119 1.00 97.38 107 GLU A N 1
ATOM 846 C CA . GLU A 1 107 ? 2.688 3.591 16.585 1.00 97.38 107 GLU A CA 1
ATOM 847 C C . GLU A 1 107 ? 1.357 3.694 17.350 1.00 97.38 107 GLU A C 1
ATOM 849 O O . GLU A 1 107 ? 1.251 4.435 18.323 1.00 97.38 107 GLU A O 1
ATOM 854 N N . MET A 1 108 ? 0.328 2.947 16.929 1.00 95.81 108 MET A N 1
ATOM 855 C CA . MET A 1 108 ? -1.052 3.103 17.421 1.00 95.81 108 MET A CA 1
ATOM 856 C C . MET A 1 108 ? -1.601 1.865 18.144 1.00 95.81 108 MET A C 1
ATOM 858 O O . MET A 1 108 ? -2.673 1.928 18.751 1.00 95.81 108 MET A O 1
ATOM 862 N N . GLY A 1 109 ? -0.891 0.736 18.092 1.00 96.12 109 GLY A N 1
ATOM 863 C CA . GLY A 1 109 ? -1.285 -0.518 18.730 1.00 96.12 109 GLY A CA 1
ATOM 864 C C . GLY A 1 109 ? -2.312 -1.353 17.951 1.00 96.12 109 GLY A C 1
ATOM 865 O O . GLY A 1 109 ? -2.918 -0.930 16.962 1.00 96.12 109 GLY A O 1
ATOM 866 N N . ASP A 1 110 ? -2.528 -2.581 18.433 1.00 96.38 110 ASP A N 1
ATOM 867 C CA . ASP A 1 110 ? -3.349 -3.602 17.762 1.00 96.38 110 ASP A CA 1
ATOM 868 C C . ASP A 1 110 ? -4.839 -3.242 17.654 1.00 96.38 110 ASP A C 1
ATOM 870 O O . ASP A 1 110 ? -5.508 -3.615 16.686 1.00 96.38 110 ASP A O 1
ATOM 874 N N . SER A 1 111 ? -5.380 -2.504 18.626 1.00 95.50 111 SER A N 1
ATOM 875 C CA . SER A 1 111 ? -6.797 -2.120 18.633 1.00 95.50 111 SER A CA 1
ATOM 876 C C . SER A 1 111 ? -7.132 -1.161 17.486 1.00 95.50 111 SER A C 1
ATOM 878 O O . SER A 1 111 ? -8.139 -1.340 16.795 1.00 95.50 111 SER A O 1
ATOM 880 N N . VAL A 1 112 ? -6.266 -0.175 17.237 1.00 94.19 112 VAL A N 1
ATOM 881 C CA . VAL A 1 112 ? -6.417 0.782 16.135 1.00 94.19 112 VAL A CA 1
ATOM 882 C C . VAL A 1 112 ? -6.218 0.083 14.796 1.00 94.19 112 VAL A C 1
ATOM 884 O O . VAL A 1 112 ? -7.033 0.275 13.891 1.00 94.19 112 VAL A O 1
ATOM 887 N N . LEU A 1 113 ? -5.196 -0.773 14.690 1.00 95.69 113 LEU A N 1
ATOM 888 C CA . LEU A 1 113 ? -4.945 -1.574 13.493 1.00 95.69 113 LEU A CA 1
ATOM 889 C C . LEU A 1 113 ? -6.172 -2.415 13.111 1.00 95.69 113 LEU A C 1
ATOM 891 O O . LEU A 1 113 ? -6.624 -2.367 11.968 1.00 95.69 113 LEU A O 1
ATOM 895 N N . THR A 1 114 ? -6.745 -3.142 14.074 1.00 95.06 114 THR A N 1
ATOM 896 C CA . THR A 1 114 ? -7.913 -4.009 13.850 1.00 95.06 114 THR A CA 1
ATOM 897 C C . THR A 1 114 ? -9.103 -3.204 13.331 1.00 95.06 114 THR A C 1
ATOM 899 O O . THR A 1 114 ? -9.787 -3.631 12.400 1.00 95.06 114 THR A O 1
ATOM 902 N N . ARG A 1 115 ? -9.331 -2.005 13.884 1.00 94.19 115 ARG A N 1
ATOM 903 C CA . ARG A 1 115 ? -10.392 -1.097 13.430 1.00 94.19 115 ARG A CA 1
ATOM 904 C C . ARG A 1 115 ? -10.186 -0.641 11.984 1.00 94.19 115 ARG A C 1
ATOM 906 O O . ARG A 1 115 ? -11.154 -0.624 11.231 1.00 94.19 115 ARG A O 1
ATOM 913 N N . ILE A 1 116 ? -8.957 -0.287 11.603 1.00 93.62 116 ILE A N 1
ATOM 914 C CA . ILE A 1 116 ? -8.615 0.135 10.233 1.00 93.62 116 ILE A CA 1
ATOM 915 C C . ILE A 1 116 ? -8.793 -1.021 9.244 1.00 93.62 116 ILE A C 1
ATOM 917 O O . ILE A 1 116 ? -9.385 -0.834 8.183 1.00 93.62 116 ILE A O 1
ATOM 921 N N . LEU A 1 117 ? -8.326 -2.223 9.592 1.00 93.31 117 L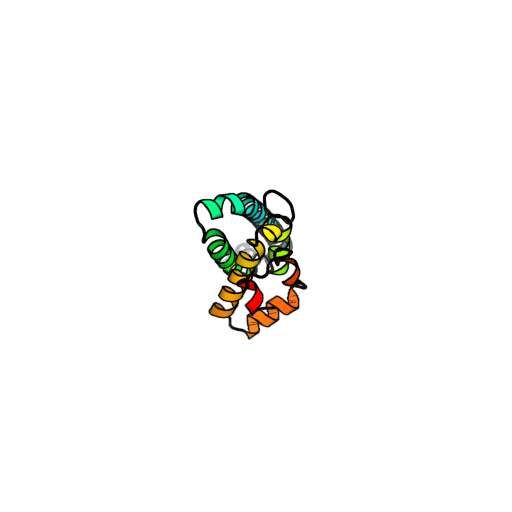EU A N 1
ATOM 922 C CA . LEU A 1 117 ? -8.495 -3.407 8.748 1.00 93.31 117 LEU A CA 1
ATOM 923 C C . LEU A 1 117 ? -9.980 -3.714 8.529 1.00 93.31 117 LEU A C 1
ATOM 925 O O . LEU A 1 117 ? -10.423 -3.821 7.384 1.00 93.31 117 LEU A O 1
ATOM 929 N N . SER A 1 118 ? -10.753 -3.739 9.618 1.00 91.12 118 SER A N 1
ATOM 930 C CA . SER A 1 118 ? -12.184 -4.064 9.605 1.00 91.12 118 SER A CA 1
ATOM 931 C C . SER A 1 118 ? -13.027 -3.055 8.820 1.00 91.12 118 SER A C 1
ATOM 933 O O . SER A 1 118 ? -14.054 -3.425 8.262 1.00 91.12 118 SER A O 1
ATOM 935 N N . SER A 1 119 ? -12.616 -1.784 8.755 1.00 91.06 119 SER A N 1
ATOM 936 C CA . SER A 1 119 ? -13.338 -0.745 8.009 1.00 91.06 119 SER A CA 1
ATOM 937 C C . SER A 1 119 ? -12.935 -0.641 6.533 1.00 91.06 119 SER A C 1
ATOM 939 O O . SER A 1 119 ? -13.652 -0.019 5.750 1.00 91.06 119 SER A O 1
ATOM 941 N N . SER A 1 120 ? -11.807 -1.235 6.128 1.00 84.25 120 SER A N 1
ATOM 942 C CA . SER A 1 120 ? -11.235 -1.035 4.788 1.00 84.25 120 SER A CA 1
ATOM 943 C C . SER A 1 120 ? -11.850 -1.894 3.677 1.00 84.25 120 SER A C 1
ATOM 945 O O . SER A 1 120 ? -11.657 -1.575 2.501 1.00 84.25 120 SER A O 1
ATOM 947 N N . ASN A 1 121 ? -12.571 -2.971 4.025 1.00 87.12 121 ASN A N 1
ATOM 948 C CA . ASN A 1 121 ? -13.049 -4.019 3.101 1.00 87.12 121 ASN A CA 1
ATOM 949 C C . ASN A 1 121 ? -11.960 -4.567 2.152 1.00 87.12 121 ASN A C 1
ATOM 951 O O . ASN A 1 121 ? -12.263 -5.103 1.085 1.00 87.12 121 ASN A O 1
ATOM 955 N N . LEU A 1 122 ? -10.687 -4.399 2.510 1.00 90.69 122 LEU A N 1
ATOM 956 C CA . LEU A 1 122 ? -9.556 -4.735 1.664 1.00 90.69 122 LEU A CA 1
ATOM 957 C C . LEU A 1 122 ? -9.123 -6.176 1.939 1.00 90.69 122 LEU A C 1
ATOM 959 O O . LEU A 1 122 ? -8.766 -6.527 3.061 1.00 90.69 122 LEU A O 1
ATOM 963 N N . LEU A 1 123 ? -9.137 -7.009 0.899 1.00 92.50 123 LEU A N 1
ATOM 964 C CA . LEU A 1 123 ? -8.648 -8.383 0.968 1.00 92.50 123 LEU A CA 1
ATOM 965 C C . LEU A 1 123 ? -7.134 -8.387 0.751 1.00 92.50 123 LEU A C 1
ATOM 967 O O . LEU A 1 123 ? -6.670 -8.309 -0.384 1.00 92.50 123 LEU A O 1
ATOM 971 N N . LEU A 1 124 ? -6.368 -8.456 1.843 1.00 93.50 124 LEU A N 1
ATOM 972 C CA . LEU A 1 124 ? -4.899 -8.424 1.807 1.00 93.50 124 LEU A CA 1
ATOM 973 C C . LEU A 1 124 ? -4.311 -9.556 0.946 1.00 93.50 124 LEU A C 1
ATOM 975 O O . LEU A 1 124 ? -3.282 -9.367 0.303 1.00 93.50 124 LEU A O 1
ATOM 979 N N . GLU A 1 125 ? -4.994 -10.699 0.859 1.00 91.75 125 GLU A N 1
ATOM 980 C CA . GLU A 1 125 ? -4.595 -11.827 0.009 1.00 91.75 125 GLU A CA 1
ATOM 981 C C . GLU A 1 125 ? -4.471 -11.452 -1.476 1.00 91.75 125 GLU A C 1
ATOM 983 O O . GLU A 1 125 ? -3.591 -11.970 -2.159 1.00 91.75 125 GLU A O 1
ATOM 988 N N . ASN A 1 126 ? -5.277 -10.500 -1.964 1.00 93.38 126 ASN A N 1
ATOM 989 C CA . ASN A 1 126 ? -5.238 -10.046 -3.360 1.00 93.38 126 ASN A CA 1
ATOM 990 C C . ASN A 1 126 ? -3.966 -9.262 -3.710 1.00 93.38 126 ASN A C 1
ATOM 992 O O . ASN A 1 126 ? -3.737 -8.959 -4.877 1.00 93.38 126 ASN A O 1
ATOM 996 N N . PHE A 1 127 ? -3.163 -8.902 -2.709 1.00 95.00 127 PHE A N 1
ATOM 997 C CA . PHE A 1 127 ? -1.909 -8.177 -2.889 1.00 95.00 127 PHE A CA 1
ATOM 998 C C . PHE A 1 127 ? -0.685 -9.086 -2.771 1.00 95.00 127 PHE A C 1
ATOM 1000 O O . PHE A 1 127 ? 0.446 -8.595 -2.791 1.00 95.00 127 PHE A O 1
ATOM 1007 N N . ARG A 1 128 ? -0.891 -10.404 -2.666 1.00 93.12 128 ARG A N 1
ATOM 1008 C CA . ARG A 1 128 ? 0.190 -11.382 -2.765 1.00 93.12 128 ARG A CA 1
ATOM 1009 C C . ARG A 1 128 ? 0.579 -11.614 -4.227 1.00 93.12 128 ARG A C 1
ATOM 1011 O O . ARG A 1 128 ? -0.309 -11.778 -5.066 1.00 93.12 128 ARG A O 1
ATOM 1018 N N . PRO A 1 129 ? 1.883 -11.711 -4.530 1.00 93.44 129 PRO A N 1
ATOM 1019 C CA . PRO A 1 129 ? 2.326 -12.108 -5.857 1.00 93.44 129 PRO A CA 1
ATOM 1020 C C . PRO A 1 129 ? 1.870 -13.545 -6.167 1.00 93.44 129 PRO A C 1
ATOM 1022 O O . PRO A 1 129 ? 2.018 -14.437 -5.319 1.00 93.44 129 PRO A O 1
ATOM 1025 N N . PRO A 1 130 ? 1.328 -13.801 -7.371 1.00 89.56 130 PRO A N 1
ATOM 1026 C CA . PRO A 1 130 ? 0.829 -15.116 -7.749 1.00 89.56 130 PRO A CA 1
ATOM 1027 C C . PRO A 1 130 ? 1.966 -16.143 -7.802 1.00 89.56 130 PRO A C 1
ATOM 1029 O O . PRO A 1 130 ? 3.060 -15.866 -8.284 1.00 89.56 130 PRO A O 1
ATOM 1032 N N . GLY A 1 131 ? 1.709 -17.355 -7.303 1.00 84.38 131 GLY A N 1
ATOM 1033 C CA . GLY A 1 131 ? 2.665 -18.470 -7.367 1.00 84.38 131 GLY A CA 1
ATOM 1034 C C . GLY A 1 131 ? 3.902 -18.334 -6.468 1.00 84.38 131 GLY A C 1
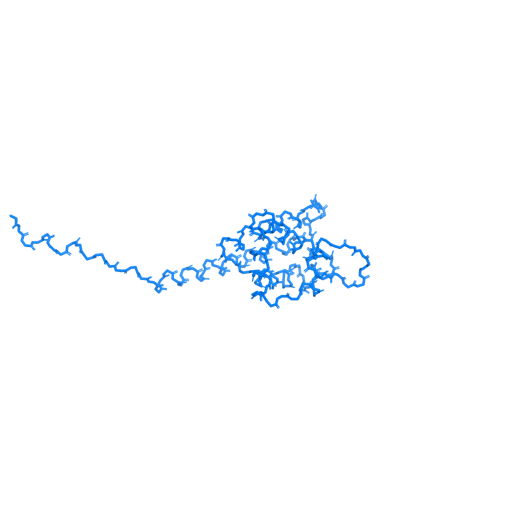ATOM 1035 O O . GLY A 1 131 ? 4.833 -19.129 -6.592 1.00 84.38 131 GLY A O 1
ATOM 1036 N N . SER A 1 132 ? 3.937 -17.354 -5.560 1.00 79.88 132 SER A N 1
ATOM 1037 C CA . SER A 1 132 ? 5.056 -17.169 -4.635 1.00 79.88 132 SER A CA 1
ATOM 1038 C C . SER A 1 132 ? 4.927 -18.058 -3.393 1.00 79.88 132 SER A C 1
ATOM 1040 O O . SER A 1 132 ? 3.947 -17.967 -2.661 1.00 79.88 132 SER A O 1
ATOM 1042 N N . ASN A 1 133 ? 5.957 -18.864 -3.111 1.00 79.19 133 ASN A N 1
ATOM 1043 C CA . ASN A 1 133 ? 6.098 -19.607 -1.845 1.00 79.19 133 ASN A CA 1
ATOM 1044 C C . ASN A 1 133 ? 6.898 -18.825 -0.785 1.00 79.19 133 ASN A C 1
ATOM 1046 O O . ASN A 1 133 ? 7.222 -19.356 0.279 1.00 79.19 133 ASN A O 1
ATOM 1050 N N . LYS A 1 134 ? 7.292 -17.585 -1.094 1.00 88.00 134 LYS A N 1
ATOM 1051 C CA . LYS A 1 134 ? 8.041 -16.724 -0.179 1.00 88.00 134 LYS A CA 1
ATOM 1052 C C . LYS A 1 134 ? 7.083 -16.159 0.869 1.00 88.00 134 LYS A C 1
ATOM 1054 O O . LYS A 1 134 ? 5.997 -15.711 0.520 1.00 88.00 134 LYS A O 1
ATOM 1059 N N . SER A 1 135 ? 7.522 -16.122 2.128 1.00 88.75 135 SER A N 1
ATOM 1060 C CA . SER A 1 135 ? 6.814 -15.361 3.157 1.00 88.75 135 SER A CA 1
ATOM 1061 C C . SER A 1 135 ? 7.085 -13.865 2.987 1.00 88.75 135 SER A C 1
ATOM 1063 O O . SER A 1 135 ? 8.239 -13.427 2.926 1.00 88.75 135 SER A O 1
ATOM 1065 N N . TRP A 1 136 ? 6.011 -13.092 2.901 1.00 91.25 136 TRP A N 1
ATOM 1066 C CA . TRP A 1 136 ? 6.004 -11.643 2.762 1.00 91.25 136 TRP A CA 1
ATOM 1067 C C . TRP A 1 136 ? 5.671 -10.977 4.092 1.00 91.25 136 TRP A C 1
ATOM 1069 O O . TRP A 1 136 ? 5.008 -11.551 4.954 1.00 91.25 136 TRP A O 1
ATOM 1079 N N . ARG A 1 137 ? 6.075 -9.713 4.260 1.00 93.00 137 ARG A N 1
ATOM 1080 C CA . ARG A 1 137 ? 5.733 -8.932 5.466 1.00 93.00 137 ARG A CA 1
ATOM 1081 C C . ARG A 1 137 ? 4.229 -8.858 5.715 1.00 93.00 137 ARG A C 1
ATOM 1083 O O . ARG A 1 137 ? 3.803 -8.858 6.868 1.00 93.00 137 ARG A O 1
ATOM 1090 N N . LEU A 1 138 ? 3.447 -8.830 4.637 1.00 94.19 138 LEU A N 1
ATOM 1091 C CA . LEU A 1 138 ? 1.989 -8.818 4.675 1.00 94.19 138 LEU A CA 1
ATOM 1092 C C . LEU A 1 138 ? 1.392 -10.059 5.356 1.00 94.19 138 LEU A C 1
ATOM 1094 O O . LEU A 1 138 ? 0.338 -9.950 5.976 1.00 94.19 138 LEU A O 1
ATOM 1098 N N . ASP A 1 139 ? 2.081 -11.203 5.317 1.00 91.75 139 ASP A N 1
ATOM 1099 C CA . ASP A 1 139 ? 1.563 -12.478 5.831 1.00 91.75 139 ASP A CA 1
ATOM 1100 C C . ASP A 1 139 ? 1.361 -12.485 7.348 1.00 91.75 139 ASP A C 1
ATOM 1102 O O . ASP A 1 139 ? 0.621 -13.305 7.876 1.00 91.75 139 ASP A O 1
ATOM 1106 N N . LYS A 1 140 ? 1.983 -11.551 8.073 1.00 92.81 140 LYS A N 1
ATOM 1107 C CA . LYS A 1 140 ? 1.778 -11.390 9.521 1.00 92.81 140 LYS A CA 1
ATOM 1108 C C . LYS A 1 140 ? 0.363 -10.917 9.877 1.00 92.81 140 LYS A C 1
ATOM 1110 O O . LYS A 1 140 ? 0.020 -10.893 11.058 1.00 92.81 140 LYS A O 1
ATOM 1115 N N . PHE A 1 141 ? -0.411 -10.480 8.884 1.00 91.75 141 PHE A N 1
ATOM 1116 C CA . PHE A 1 141 ? -1.704 -9.816 9.051 1.00 91.75 141 PHE A CA 1
ATOM 1117 C C . PHE A 1 141 ? -2.853 -10.517 8.314 1.00 91.75 141 PHE A C 1
ATOM 1119 O O . PHE A 1 141 ? -3.953 -9.968 8.261 1.00 91.75 141 PHE A O 1
ATOM 1126 N N . THR A 1 142 ? -2.601 -11.695 7.743 1.00 81.38 142 THR A N 1
ATOM 1127 C CA . THR A 1 142 ? -3.558 -12.498 6.962 1.00 81.38 142 THR A CA 1
ATOM 1128 C C . THR A 1 142 ? -3.685 -13.896 7.520 1.00 81.38 142 THR A C 1
ATOM 1130 O O . THR A 1 142 ? -2.613 -14.458 7.838 1.00 81.38 142 THR A O 1
#

Organism: NCBI:txid56036

Secondary structure (DSSP, 8-state):
--GGGTTS---PPP-HHHHHHHHHHHHHHHHHHHHHHHHTHHHHHHH-TTHHHHHHHHHHHHHHTTSS-HHHHHHHHHH-TTTTTHHHHTTHHHHHHHHHHHHHHHHHHHHHHHHHHHHH---GGGGSPTT--SPPGGGGG-

Sequence (142 aa):
MTERERERSVDKAPDWSYESSRWNDKSRSAYQRFKYVLTTLDDAVNDAPRAAEFLGRIFAIIIMENVISFSEVGRLIYEGGEEKGCLVEMGLAAEVLGSILETIKSEMGDSVLTRILSSSNLLLENFRPPGSNKSWRLDKFT